Protein AF-A0A151K1H6-F1 (afdb_monomer_lite)

Sequence (62 aa):
ESIAAKWIEATGRKNWIPDESSAIYDIHFKSEDFNNNKTRIRLKPNTIPTQNLFKNLTVTGK

Foldseek 3Di:
DDLLVLQVQLQVDDPDDDDPPDDQDPVQFDPVQWDVDVPDTDGDPNDHGHRHSPPPPPPPDD

pLDDT: mean 79.38, std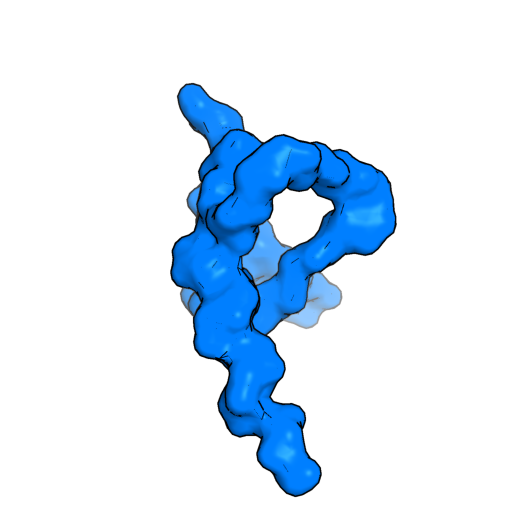 14.4, range [35.72, 90.75]

Radius of gyration: 12.97 Å; chains: 1; bounding box: 36×25×30 Å

Structure (mmCIF, N/CA/C/O backbone):
data_AF-A0A151K1H6-F1
#
_entry.id   AF-A0A151K1H6-F1
#
loop_
_atom_site.group_PDB
_atom_site.id
_atom_site.type_symbol
_atom_site.label_atom_id
_atom_site.label_alt_id
_atom_site.label_comp_id
_atom_site.label_asym_id
_atom_site.label_entity_id
_atom_site.label_seq_id
_atom_site.pdbx_PDB_ins_code
_atom_site.Cartn_x
_atom_site.Cartn_y
_atom_site.Cartn_z
_atom_site.occupancy
_atom_site.B_iso_or_equiv
_atom_site.auth_seq_id
_atom_site.auth_comp_id
_atom_site.auth_asym_id
_atom_site.auth_atom_id
_atom_site.pdbx_PDB_model_num
ATOM 1 N N . GLU A 1 1 ? 15.723 -1.283 1.145 1.00 65.62 1 GLU A N 1
ATOM 2 C CA . GLU A 1 1 ? 14.370 -1.439 0.563 1.00 65.62 1 GLU A CA 1
ATOM 3 C C . GLU A 1 1 ? 13.330 -0.530 1.201 1.00 65.62 1 GLU A C 1
ATOM 5 O O . GLU A 1 1 ? 13.130 -0.581 2.412 1.00 65.62 1 GLU A O 1
ATOM 10 N N . SER A 1 2 ? 12.675 0.307 0.391 1.00 85.38 2 SER A N 1
ATOM 11 C CA . SER A 1 2 ? 11.558 1.161 0.818 1.00 85.38 2 SER A CA 1
ATOM 12 C C . SER A 1 2 ? 10.238 0.377 0.839 1.00 85.38 2 SER A C 1
ATOM 14 O O . SER A 1 2 ? 10.091 -0.636 0.155 1.00 85.38 2 SER A O 1
ATOM 16 N N . ILE A 1 3 ? 9.244 0.850 1.600 1.00 87.69 3 ILE A N 1
ATOM 17 C CA . ILE A 1 3 ? 7.905 0.235 1.612 1.00 87.69 3 ILE A CA 1
ATOM 18 C C . ILE A 1 3 ? 7.246 0.284 0.223 1.00 87.69 3 ILE A C 1
ATOM 20 O O . ILE A 1 3 ? 6.593 -0.673 -0.181 1.00 87.69 3 ILE A O 1
ATOM 24 N N . ALA A 1 4 ? 7.508 1.346 -0.546 1.00 87.06 4 ALA A N 1
ATOM 25 C CA . ALA A 1 4 ? 7.017 1.507 -1.911 1.00 87.06 4 ALA A CA 1
ATOM 26 C C . ALA A 1 4 ? 7.543 0.408 -2.850 1.00 87.06 4 ALA A C 1
ATOM 28 O O . ALA A 1 4 ? 6.769 -0.154 -3.620 1.00 87.06 4 ALA A O 1
ATOM 29 N N . ALA A 1 5 ? 8.825 0.037 -2.740 1.00 87.38 5 ALA A N 1
ATOM 30 C CA . ALA A 1 5 ? 9.393 -1.055 -3.533 1.00 87.38 5 ALA A CA 1
ATOM 31 C C . ALA A 1 5 ? 8.698 -2.393 -3.230 1.00 87.38 5 ALA A C 1
ATOM 33 O O . ALA A 1 5 ? 8.343 -3.131 -4.147 1.00 87.38 5 ALA A O 1
ATOM 34 N N . LYS A 1 6 ? 8.405 -2.661 -1.949 1.00 88.69 6 LYS A N 1
ATOM 35 C CA . LYS A 1 6 ? 7.669 -3.864 -1.524 1.00 88.69 6 LYS A CA 1
ATOM 36 C C . LYS A 1 6 ? 6.230 -3.890 -2.038 1.00 88.69 6 LYS A C 1
ATOM 38 O O . LYS A 1 6 ? 5.724 -4.954 -2.377 1.00 88.69 6 LYS A O 1
ATOM 43 N N . TRP A 1 7 ? 5.566 -2.737 -2.111 1.00 89.19 7 TRP A N 1
ATOM 44 C CA . TRP A 1 7 ? 4.220 -2.632 -2.683 1.00 89.19 7 TRP A CA 1
ATOM 45 C C 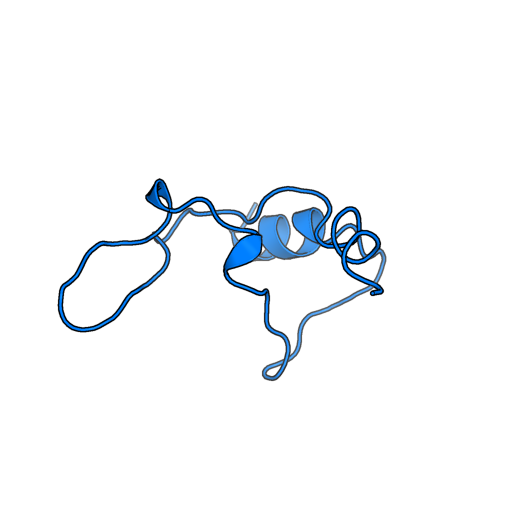. TRP A 1 7 ? 4.213 -2.938 -4.180 1.00 89.19 7 TRP A C 1
ATOM 47 O O . TRP A 1 7 ? 3.357 -3.690 -4.642 1.00 89.19 7 TRP A O 1
ATOM 57 N N . ILE A 1 8 ? 5.186 -2.404 -4.922 1.00 88.62 8 ILE A N 1
ATOM 58 C CA . ILE A 1 8 ? 5.349 -2.687 -6.353 1.00 88.62 8 ILE A CA 1
ATOM 59 C C . ILE A 1 8 ? 5.625 -4.180 -6.559 1.00 88.62 8 ILE A C 1
ATOM 61 O O . ILE A 1 8 ? 4.947 -4.818 -7.365 1.00 88.62 8 ILE A O 1
ATOM 65 N N . GLU A 1 9 ? 6.538 -4.765 -5.782 1.00 88.38 9 GLU A N 1
ATOM 66 C CA . GLU A 1 9 ? 6.843 -6.199 -5.832 1.00 88.38 9 GLU A CA 1
ATOM 67 C C . GLU A 1 9 ? 5.609 -7.065 -5.533 1.00 88.38 9 GLU A C 1
ATOM 69 O O . GLU A 1 9 ? 5.330 -8.019 -6.261 1.00 88.38 9 GLU A O 1
ATOM 74 N N . ALA A 1 10 ? 4.812 -6.701 -4.523 1.00 87.31 10 ALA A N 1
ATOM 75 C CA . ALA A 1 10 ? 3.600 -7.428 -4.148 1.00 87.31 10 ALA A CA 1
ATOM 76 C C . ALA A 1 10 ? 2.538 -7.458 -5.261 1.00 87.31 10 ALA A C 1
ATOM 78 O O . ALA A 1 10 ? 1.735 -8.396 -5.324 1.00 87.31 10 ALA A O 1
ATOM 79 N N . THR A 1 11 ? 2.553 -6.481 -6.174 1.00 85.88 11 THR A N 1
ATOM 80 C CA . THR A 1 11 ? 1.683 -6.503 -7.358 1.00 85.88 11 THR A CA 1
ATOM 81 C C . THR A 1 11 ? 2.074 -7.590 -8.360 1.00 85.88 11 THR A C 1
ATOM 83 O O . THR A 1 11 ? 1.243 -7.994 -9.168 1.00 85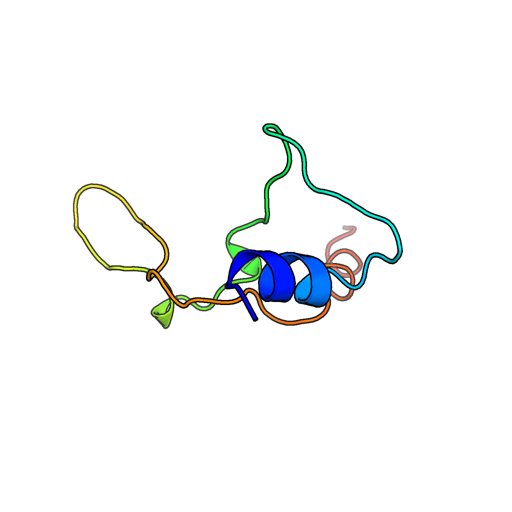.88 11 THR A O 1
ATOM 86 N N . GLY A 1 12 ? 3.323 -8.067 -8.340 1.00 85.31 12 GLY A N 1
ATOM 87 C CA . GLY A 1 12 ? 3.848 -9.025 -9.315 1.00 85.31 12 GLY A CA 1
ATOM 88 C C . GLY A 1 12 ? 3.951 -8.478 -10.745 1.00 85.31 12 GLY A C 1
ATOM 89 O O . GLY A 1 12 ? 4.250 -9.233 -11.673 1.00 85.31 12 GLY A O 1
ATOM 90 N N . ARG A 1 13 ? 3.704 -7.178 -10.958 1.00 83.06 13 ARG A N 1
ATOM 91 C CA . ARG A 1 13 ? 3.779 -6.545 -12.276 1.00 83.06 13 ARG A CA 1
ATOM 92 C C . ARG A 1 13 ? 5.224 -6.187 -12.602 1.00 83.06 13 ARG A C 1
ATOM 94 O O . ARG A 1 13 ? 5.813 -5.298 -11.994 1.00 83.06 13 ARG A O 1
ATOM 101 N N . LYS A 1 14 ? 5.790 -6.856 -13.606 1.00 78.38 14 LYS A N 1
ATOM 102 C CA . LYS A 1 14 ? 7.089 -6.476 -14.173 1.00 78.38 14 LYS A CA 1
ATOM 103 C C . LYS A 1 14 ? 6.921 -5.179 -14.974 1.00 78.38 14 LYS A C 1
ATOM 105 O O . LYS A 1 14 ? 5.989 -5.078 -15.765 1.00 78.38 14 LYS A O 1
ATOM 110 N N . ASN A 1 15 ? 7.822 -4.215 -14.776 1.00 81.50 15 ASN A N 1
ATOM 111 C CA . ASN A 1 15 ? 7.864 -2.920 -15.478 1.00 81.50 15 ASN A CA 1
ATOM 112 C C . ASN A 1 15 ? 6.661 -1.989 -15.241 1.00 81.50 15 ASN A C 1
ATOM 114 O O . ASN A 1 15 ? 6.385 -1.121 -16.065 1.00 81.50 15 ASN A O 1
ATOM 118 N N . TRP A 1 16 ? 5.941 -2.149 -14.130 1.00 84.62 16 TRP A N 1
ATOM 119 C CA . TRP A 1 16 ? 4.868 -1.231 -13.756 1.00 84.62 16 TRP A CA 1
ATOM 120 C C . TRP A 1 16 ? 5.346 -0.242 -12.694 1.00 84.62 16 TRP A C 1
ATOM 122 O O . TRP A 1 16 ? 5.935 -0.639 -11.689 1.00 84.62 16 TRP A O 1
ATOM 132 N N . ILE A 1 17 ? 5.066 1.040 -12.921 1.00 87.56 17 ILE A N 1
ATOM 133 C CA . ILE A 1 17 ? 5.327 2.129 -11.981 1.00 87.56 17 ILE A CA 1
ATOM 134 C C . ILE A 1 17 ? 3.963 2.734 -11.631 1.00 87.56 17 ILE A C 1
ATOM 136 O O . ILE A 1 17 ? 3.238 3.107 -12.556 1.00 87.56 17 ILE A O 1
ATOM 140 N N . PRO A 1 18 ? 3.582 2.794 -10.344 1.00 87.50 18 PRO A N 1
ATOM 141 C CA . PRO A 1 18 ? 2.332 3.417 -9.943 1.00 87.50 18 PRO A CA 1
ATOM 142 C C . PRO A 1 18 ? 2.383 4.924 -10.196 1.00 87.50 18 PRO A C 1
ATOM 144 O O . PRO A 1 18 ? 3.397 5.576 -9.946 1.00 87.50 18 PRO A O 1
ATOM 147 N N . ASP A 1 19 ? 1.269 5.469 -10.658 1.00 89.19 19 ASP A N 1
ATOM 148 C CA . ASP A 1 19 ? 1.012 6.903 -10.746 1.00 89.19 19 ASP A CA 1
ATOM 149 C C . ASP A 1 19 ? 0.104 7.370 -9.590 1.00 89.19 19 ASP A C 1
ATOM 151 O O . ASP A 1 19 ? -0.281 6.584 -8.724 1.00 89.19 19 ASP A O 1
ATOM 155 N N . GLU A 1 20 ? -0.261 8.650 -9.563 1.00 89.44 20 GLU A N 1
ATOM 156 C CA . GLU A 1 20 ? -1.119 9.223 -8.513 1.00 89.44 20 GLU A CA 1
ATOM 157 C C . GLU A 1 20 ? -2.530 8.614 -8.448 1.00 89.44 20 GLU A C 1
ATOM 159 O O . GLU A 1 20 ? -3.152 8.617 -7.385 1.00 89.44 20 GLU A O 1
ATOM 164 N N . SER A 1 21 ? -3.027 8.061 -9.558 1.00 89.19 21 SER A N 1
ATOM 165 C CA . SER A 1 21 ? -4.325 7.383 -9.633 1.00 89.19 21 SER A CA 1
ATOM 166 C C . SER A 1 21 ? -4.251 5.888 -9.307 1.00 89.19 21 SER A C 1
ATOM 168 O O . SER A 1 21 ? -5.281 5.230 -9.137 1.00 89.19 21 SER A O 1
ATOM 170 N N . SER A 1 22 ? -3.042 5.336 -9.185 1.00 87.94 22 SER A N 1
ATOM 171 C CA . SER A 1 22 ? -2.839 3.925 -8.878 1.00 87.94 22 SER A CA 1
ATOM 172 C C . SER A 1 22 ? -3.231 3.612 -7.432 1.00 87.94 22 SER A C 1
ATOM 174 O O . SER A 1 22 ? -2.657 4.135 -6.479 1.00 87.94 22 SER A O 1
ATOM 176 N N . ALA A 1 23 ? -4.178 2.689 -7.260 1.00 88.81 23 ALA A N 1
ATOM 177 C CA . ALA A 1 23 ? -4.664 2.249 -5.956 1.00 88.81 23 ALA A CA 1
ATOM 178 C C . ALA A 1 23 ? -4.625 0.719 -5.819 1.00 88.81 23 ALA A C 1
ATOM 180 O O . ALA A 1 23 ? -4.701 -0.019 -6.802 1.00 88.81 23 ALA A O 1
ATOM 181 N N . ILE A 1 24 ? -4.530 0.243 -4.575 1.00 88.00 24 ILE A N 1
ATOM 182 C CA . ILE A 1 24 ? -4.666 -1.170 -4.208 1.00 88.00 24 ILE A CA 1
ATOM 183 C C . ILE A 1 24 ? -5.928 -1.301 -3.362 1.00 88.00 24 ILE A C 1
ATOM 185 O O . ILE A 1 24 ? -6.099 -0.558 -2.396 1.00 88.00 24 ILE A O 1
ATOM 189 N N . TYR A 1 25 ? -6.798 -2.244 -3.721 1.00 86.56 25 TYR A N 1
ATOM 190 C CA . TYR A 1 25 ? -8.012 -2.513 -2.957 1.00 86.56 25 TYR A CA 1
ATOM 191 C C . TYR A 1 25 ? -7.693 -3.021 -1.545 1.00 86.56 25 TYR A C 1
ATOM 193 O O . TYR A 1 25 ? -6.732 -3.760 -1.320 1.00 86.56 25 TYR A O 1
ATOM 201 N N . ASP A 1 26 ? -8.539 -2.647 -0.594 1.00 87.00 26 ASP A N 1
ATOM 202 C CA . ASP A 1 26 ? -8.463 -3.015 0.819 1.00 87.00 26 ASP A CA 1
ATOM 203 C C . ASP A 1 26 ? -8.498 -4.533 1.056 1.00 87.00 26 ASP A C 1
ATOM 205 O O . ASP A 1 26 ? -7.844 -5.011 1.979 1.00 87.00 26 ASP A O 1
ATOM 209 N N . ILE A 1 27 ? -9.154 -5.299 0.174 1.00 86.50 27 ILE A N 1
ATOM 210 C CA . ILE A 1 27 ? -9.208 -6.776 0.203 1.00 86.50 27 ILE A CA 1
ATOM 211 C C . ILE A 1 27 ? -7.831 -7.458 0.199 1.00 86.50 27 ILE A C 1
ATOM 213 O O . ILE A 1 27 ? -7.716 -8.643 0.510 1.00 86.50 27 ILE A O 1
ATOM 217 N N . HIS A 1 28 ? -6.784 -6.737 -0.203 1.00 88.06 28 HIS A N 1
ATOM 218 C CA . HIS A 1 28 ? -5.422 -7.257 -0.263 1.00 88.06 28 HIS A CA 1
ATOM 219 C C . HIS A 1 28 ? -4.637 -7.056 1.036 1.00 88.06 28 HIS A C 1
ATOM 221 O O . HIS A 1 28 ? -3.492 -7.507 1.141 1.00 88.06 28 HIS A O 1
ATOM 227 N N . PHE A 1 29 ? -5.251 -6.418 2.027 1.00 87.62 29 PHE A N 1
ATOM 228 C CA . PHE A 1 29 ? -4.707 -6.197 3.356 1.00 87.62 29 PHE A CA 1
ATOM 229 C C . PHE A 1 29 ? -5.530 -6.975 4.379 1.00 87.62 29 PHE A C 1
ATOM 231 O O . PHE A 1 29 ? -6.736 -7.173 4.217 1.00 87.62 29 PHE A O 1
ATOM 238 N N . LYS A 1 30 ? -4.891 -7.425 5.457 1.00 87.69 30 LYS A N 1
ATOM 239 C CA . LYS A 1 30 ? -5.617 -8.064 6.553 1.00 87.69 30 LYS A CA 1
ATOM 240 C C . LYS A 1 30 ? -6.281 -6.994 7.407 1.00 87.69 30 LYS A C 1
ATOM 242 O O . LYS A 1 30 ? -5.769 -5.888 7.539 1.00 87.69 30 LYS A O 1
ATOM 247 N N . SER A 1 31 ? -7.371 -7.332 8.088 1.00 86.31 31 SER A N 1
ATOM 248 C CA . SER A 1 31 ? -8.036 -6.394 9.005 1.00 86.31 31 SER A CA 1
ATOM 249 C C . SER A 1 31 ? -7.102 -5.881 10.115 1.00 86.31 31 SER A C 1
ATOM 251 O O . SER A 1 31 ? -7.229 -4.740 10.547 1.00 86.31 31 SER A O 1
ATOM 253 N N . GLU A 1 32 ? -6.126 -6.691 10.540 1.00 88.81 32 GLU A N 1
ATOM 254 C CA . GLU A 1 32 ? -5.100 -6.313 11.524 1.00 88.81 32 GLU A CA 1
ATOM 255 C C . GLU A 1 32 ? -4.085 -5.286 11.002 1.00 88.81 32 GLU A C 1
ATOM 257 O O . GLU A 1 32 ? -3.416 -4.630 11.802 1.00 88.81 32 GLU A O 1
ATOM 262 N N . ASP A 1 33 ? -3.958 -5.125 9.685 1.00 89.62 33 ASP A N 1
ATOM 263 C CA . ASP A 1 33 ? -3.035 -4.172 9.070 1.00 89.62 33 ASP A CA 1
ATOM 264 C C . ASP A 1 33 ? -3.551 -2.731 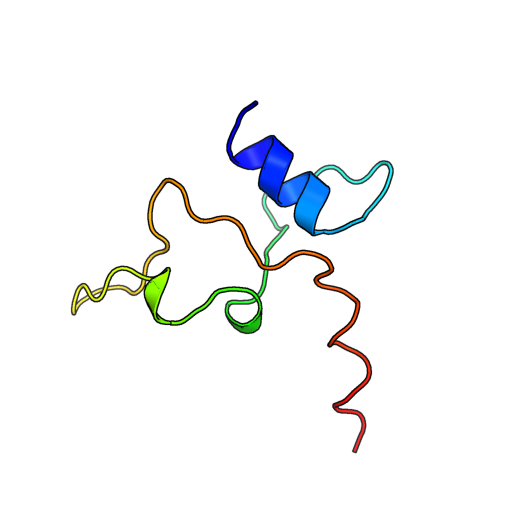9.126 1.00 89.62 33 ASP A C 1
ATOM 266 O O . ASP A 1 33 ? -2.795 -1.773 8.931 1.00 89.62 33 ASP A O 1
ATOM 270 N N . PHE A 1 34 ? -4.836 -2.566 9.423 1.00 89.44 34 PHE A N 1
ATOM 271 C CA . PHE A 1 34 ? -5.462 -1.270 9.574 1.00 89.44 34 PHE A CA 1
ATOM 272 C C . PHE A 1 34 ? -5.371 -0.774 11.021 1.00 89.44 34 PHE A C 1
ATOM 274 O O . PHE A 1 34 ? -5.467 -1.517 11.998 1.00 89.44 34 PHE A O 1
ATOM 281 N N . ASN A 1 35 ? -5.187 0.532 11.167 1.00 88.25 35 ASN A N 1
ATOM 282 C CA . ASN A 1 35 ? -5.362 1.236 12.422 1.00 88.25 35 ASN A CA 1
ATOM 283 C C . ASN A 1 35 ? -6.858 1.459 12.661 1.00 88.25 35 ASN A C 1
ATOM 285 O O . ASN A 1 35 ? -7.513 2.170 11.897 1.00 88.25 35 ASN A O 1
ATOM 289 N N . ASN A 1 36 ? -7.369 0.920 13.769 1.00 71.44 36 ASN A N 1
ATOM 290 C CA . ASN A 1 36 ? -8.761 1.066 14.210 1.00 71.44 36 ASN A CA 1
ATOM 291 C C . ASN A 1 36 ? -9.040 2.438 14.848 1.00 71.44 36 ASN A C 1
ATOM 293 O O . ASN A 1 36 ? -9.637 2.533 15.922 1.00 71.44 36 ASN A O 1
ATOM 297 N N . ASN A 1 37 ? -8.597 3.524 14.211 1.00 75.25 37 ASN A N 1
ATOM 298 C CA . ASN A 1 37 ? -9.001 4.852 14.652 1.00 75.25 37 ASN A CA 1
ATOM 299 C C . ASN A 1 37 ? -10.452 5.104 14.214 1.00 75.25 37 ASN A C 1
ATOM 301 O O . ASN A 1 37 ? -10.789 4.944 13.042 1.00 75.25 37 ASN A O 1
ATOM 305 N N . LYS A 1 38 ? -11.309 5.511 15.156 1.00 69.12 38 LYS A N 1
ATOM 306 C CA . LYS A 1 38 ? -12.769 5.614 14.974 1.00 69.12 38 LYS A CA 1
ATOM 307 C C . LYS A 1 38 ? -13.199 6.583 13.865 1.00 69.12 38 LYS A C 1
ATOM 309 O O . LYS A 1 38 ? -14.339 6.525 13.426 1.00 69.12 38 LYS A O 1
ATOM 314 N N . THR A 1 39 ? -12.316 7.482 13.431 1.00 80.31 39 THR A N 1
ATOM 315 C CA . THR A 1 39 ? -12.634 8.532 12.453 1.00 80.31 39 THR A CA 1
ATOM 316 C C . THR A 1 39 ? -12.235 8.188 11.022 1.00 80.31 39 THR A C 1
ATOM 318 O O . THR A 1 39 ? -12.917 8.616 10.094 1.00 80.31 39 THR A O 1
ATOM 321 N N . ARG A 1 40 ? -11.136 7.448 10.815 1.00 80.44 40 ARG A N 1
ATOM 322 C CA . ARG A 1 40 ? -10.666 7.010 9.491 1.00 80.44 40 ARG A CA 1
ATOM 323 C C . ARG A 1 40 ? -9.870 5.718 9.606 1.00 80.44 40 ARG A C 1
ATOM 325 O O . ARG A 1 40 ? -8.882 5.665 10.339 1.00 80.44 40 ARG A O 1
ATOM 332 N N . ILE A 1 41 ? -10.245 4.737 8.793 1.00 85.81 41 ILE A N 1
ATOM 333 C CA . ILE A 1 41 ? -9.480 3.508 8.595 1.00 85.81 41 ILE A CA 1
ATOM 334 C C . ILE A 1 41 ? -8.231 3.864 7.777 1.00 85.81 41 ILE A C 1
ATOM 336 O O . ILE A 1 41 ? -8.327 4.470 6.710 1.00 85.81 41 ILE A O 1
ATOM 340 N N . ARG A 1 42 ? -7.046 3.550 8.305 1.00 89.38 42 ARG A N 1
ATOM 341 C CA . ARG A 1 42 ? -5.753 3.801 7.646 1.00 89.38 42 ARG A CA 1
ATOM 342 C C . ARG A 1 42 ? -4.863 2.582 7.786 1.00 89.38 42 ARG A C 1
ATOM 344 O O . ARG A 1 42 ? -4.889 1.947 8.832 1.00 89.38 42 ARG A O 1
ATOM 351 N N . LEU A 1 43 ? -4.032 2.308 6.790 1.00 90.38 43 LEU A N 1
ATOM 352 C CA . LEU A 1 43 ? -2.996 1.283 6.906 1.00 90.38 43 LEU A CA 1
ATOM 353 C C . LE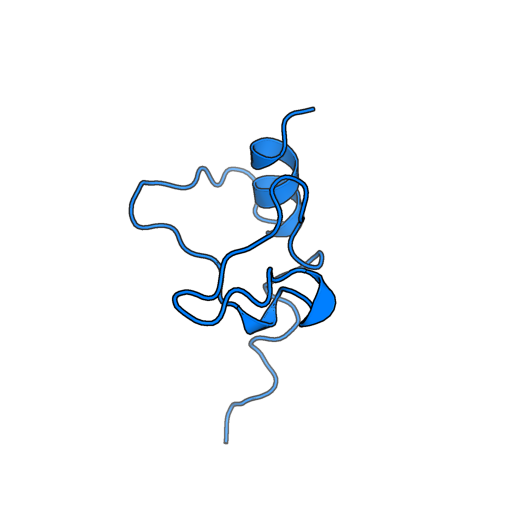U A 1 43 ? -1.928 1.701 7.922 1.00 90.38 43 LEU A C 1
ATOM 355 O O . LEU A 1 43 ? -1.659 2.892 8.121 1.00 90.38 43 LEU A O 1
ATOM 359 N N . LYS A 1 44 ? -1.309 0.715 8.568 1.00 90.75 44 LYS A N 1
ATOM 360 C CA . LYS A 1 44 ? -0.118 0.937 9.388 1.00 90.75 44 LYS A CA 1
ATOM 361 C C . LYS A 1 44 ? 1.077 1.302 8.488 1.00 90.75 44 LYS A C 1
ATOM 363 O O . LYS A 1 44 ? 1.160 0.846 7.349 1.00 90.75 44 LYS A O 1
ATOM 368 N N . PRO A 1 45 ? 2.039 2.100 8.988 1.00 85.81 45 PRO A N 1
ATOM 369 C CA . PRO A 1 45 ? 3.124 2.666 8.174 1.00 85.81 45 PRO A CA 1
ATOM 370 C C . PRO A 1 45 ? 4.072 1.639 7.527 1.00 85.81 45 PRO A C 1
ATOM 372 O O . PRO A 1 45 ? 4.767 1.982 6.579 1.00 85.81 45 PRO A O 1
ATOM 375 N N . ASN A 1 46 ? 4.093 0.391 8.005 1.00 87.69 46 ASN A N 1
ATOM 376 C CA . ASN A 1 46 ? 4.967 -0.673 7.495 1.00 87.69 46 ASN A CA 1
ATOM 377 C C . ASN A 1 46 ? 4.192 -1.855 6.897 1.00 87.69 46 ASN A C 1
ATOM 379 O O . ASN A 1 46 ? 4.754 -2.937 6.723 1.00 87.69 46 ASN A O 1
ATOM 383 N N . THR A 1 47 ? 2.905 -1.669 6.610 1.00 90.50 47 THR A N 1
ATOM 384 C CA . THR A 1 47 ? 2.082 -2.717 6.014 1.00 90.50 47 THR A CA 1
ATOM 385 C C . THR A 1 47 ? 2.452 -2.908 4.551 1.00 90.50 47 THR A C 1
ATOM 387 O O . THR A 1 47 ? 2.597 -1.944 3.798 1.00 90.50 47 THR A O 1
ATOM 390 N N . ILE A 1 48 ? 2.546 -4.169 4.143 1.00 90.44 48 ILE A N 1
ATOM 391 C CA . ILE A 1 48 ? 2.656 -4.580 2.747 1.00 90.44 48 ILE A CA 1
ATOM 392 C C . ILE A 1 48 ? 1.387 -5.344 2.356 1.00 90.44 48 ILE A C 1
ATOM 394 O O . ILE A 1 48 ? 0.894 -6.131 3.165 1.00 90.44 48 ILE A O 1
ATOM 398 N N . PRO A 1 49 ? 0.837 -5.125 1.153 1.00 88.00 49 PRO A N 1
ATOM 399 C CA . PRO A 1 49 ? -0.277 -5.925 0.671 1.00 88.00 49 PRO A CA 1
ATOM 400 C C . PRO A 1 49 ? 0.155 -7.381 0.480 1.00 88.00 49 PRO A C 1
ATOM 402 O O . PRO A 1 49 ? 1.329 -7.685 0.249 1.00 88.00 49 PRO A O 1
ATOM 405 N N . THR A 1 50 ? -0.812 -8.288 0.554 1.00 82.94 50 THR A N 1
ATOM 406 C CA . THR A 1 50 ? -0.579 -9.716 0.329 1.00 82.94 50 THR A CA 1
ATOM 407 C C . THR A 1 50 ? -0.059 -9.928 -1.097 1.00 82.94 50 THR A C 1
ATOM 409 O O . THR A 1 50 ? -0.626 -9.402 -2.056 1.00 82.94 50 THR A O 1
ATOM 412 N N . GLN A 1 51 ? 1.033 -10.683 -1.247 1.00 66.88 51 GLN A N 1
ATOM 413 C CA . GLN A 1 51 ? 1.668 -10.932 -2.545 1.00 66.88 51 GLN A CA 1
ATOM 414 C C . GLN A 1 51 ? 0.692 -11.580 -3.545 1.00 66.88 51 GLN A C 1
ATOM 416 O O . GLN A 1 51 ? -0.021 -12.523 -3.203 1.00 66.88 51 GLN A O 1
ATOM 421 N N . ASN A 1 52 ? 0.736 -11.123 -4.803 1.00 61.72 52 ASN A N 1
ATOM 422 C CA . ASN A 1 52 ? -0.133 -11.511 -5.925 1.00 61.72 52 ASN A CA 1
ATOM 423 C C . ASN A 1 52 ? -1.574 -10.987 -5.844 1.00 61.72 52 ASN A C 1
ATOM 425 O O . ASN A 1 52 ? -2.532 -11.764 -5.859 1.00 61.72 52 ASN A O 1
ATOM 429 N N . LEU A 1 53 ? -1.722 -9.661 -5.906 1.00 66.44 53 LEU A N 1
ATOM 430 C CA . LEU A 1 53 ? -3.013 -8.970 -6.061 1.00 66.44 53 LEU A CA 1
ATOM 431 C C . LEU A 1 53 ? -3.904 -9.577 -7.173 1.00 66.44 53 LEU A C 1
ATOM 433 O O . LEU A 1 53 ? -5.125 -9.599 -7.055 1.00 66.44 53 LEU A O 1
ATOM 437 N N . PHE A 1 54 ? -3.303 -10.133 -8.231 1.00 62.69 54 PHE A N 1
ATOM 438 C CA . PHE A 1 54 ? -4.012 -10.662 -9.405 1.00 62.69 54 PHE A CA 1
ATOM 439 C C . PHE A 1 54 ? -4.448 -12.130 -9.314 1.00 62.69 54 PHE A C 1
ATOM 441 O O . PHE A 1 54 ? -5.156 -12.587 -10.206 1.00 62.69 54 PHE A O 1
ATOM 448 N N . LYS A 1 55 ? -4.082 -12.884 -8.265 1.00 55.38 55 LYS A N 1
ATOM 449 C CA . LYS A 1 55 ? -4.543 -14.282 -8.129 1.00 55.38 55 LYS A CA 1
ATOM 450 C C . LYS A 1 55 ? -6.003 -14.405 -7.677 1.00 55.38 55 LYS A C 1
ATOM 452 O O . LYS A 1 55 ? -6.607 -15.441 -7.921 1.00 55.38 55 LYS A O 1
ATOM 457 N N . ASN A 1 56 ? -6.575 -13.354 -7.082 1.00 49.66 56 ASN A N 1
ATOM 458 C CA . ASN A 1 56 ? -7.907 -13.410 -6.465 1.00 49.66 56 ASN A CA 1
ATOM 459 C C . ASN A 1 56 ? -9.001 -12.658 -7.245 1.00 49.66 56 ASN A C 1
ATOM 461 O O . ASN A 1 56 ? -10.153 -12.668 -6.824 1.00 49.66 56 ASN A O 1
ATOM 465 N N . LEU A 1 57 ? -8.681 -12.034 -8.387 1.00 51.91 57 LEU A N 1
ATOM 466 C CA . LEU A 1 57 ? -9.675 -11.345 -9.227 1.00 51.91 57 LEU A CA 1
ATOM 467 C C . LEU A 1 57 ? -10.447 -12.292 -10.170 1.00 51.91 57 LEU A C 1
ATOM 469 O O . LEU A 1 57 ? -11.336 -11.843 -10.885 1.00 51.91 57 LEU A O 1
ATOM 473 N N . THR A 1 58 ? -10.145 -13.595 -10.175 1.00 45.69 58 THR A N 1
ATOM 474 C CA . THR A 1 58 ? -10.796 -14.589 -11.050 1.00 45.69 58 THR A CA 1
ATOM 475 C C . THR A 1 58 ? -11.935 -15.381 -10.392 1.00 45.69 58 THR A C 1
ATOM 477 O O . THR A 1 58 ? -12.516 -16.230 -11.060 1.00 45.69 58 THR A O 1
ATOM 480 N N . VAL A 1 59 ? -12.302 -15.127 -9.124 1.00 49.47 59 VAL A N 1
ATOM 481 C CA . VAL A 1 59 ? -13.306 -15.948 -8.393 1.00 49.47 59 VAL A CA 1
ATOM 482 C C . VAL A 1 59 ? -14.634 -15.221 -8.114 1.00 49.47 59 VAL A C 1
ATOM 484 O O . VAL A 1 59 ? -15.479 -15.713 -7.375 1.00 49.47 59 VAL A O 1
ATOM 487 N N . THR A 1 60 ? -14.906 -14.091 -8.767 1.00 46.84 60 THR A N 1
ATOM 488 C CA . THR A 1 60 ? -16.231 -13.445 -8.667 1.00 46.84 60 THR A CA 1
ATOM 489 C C . THR A 1 60 ? -16.755 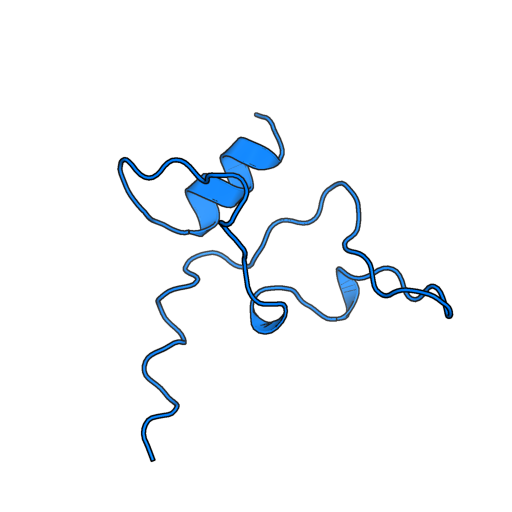-12.998 -10.029 1.00 46.84 60 THR A C 1
ATOM 491 O O . THR A 1 60 ? -17.119 -11.847 -10.239 1.00 46.84 60 THR A O 1
ATOM 494 N N . GLY A 1 61 ? -16.800 -13.942 -10.972 1.00 43.44 61 GLY A N 1
ATOM 495 C CA . GLY A 1 61 ? -17.715 -13.895 -12.112 1.00 43.44 61 GLY A CA 1
ATOM 496 C C . GLY A 1 61 ? -18.920 -14.773 -11.791 1.00 43.44 61 GLY A C 1
ATOM 497 O O . GLY A 1 61 ? -18.775 -15.990 -11.699 1.00 43.44 61 GLY A O 1
ATOM 498 N N . LYS A 1 62 ? -20.059 -14.137 -11.525 1.00 35.72 62 LYS A N 1
ATOM 499 C CA . LYS A 1 62 ? -21.366 -14.777 -11.356 1.00 35.72 62 LYS A CA 1
ATOM 500 C C . LYS A 1 62 ? -21.943 -15.157 -12.717 1.00 35.72 62 LYS A C 1
ATOM 502 O O . LYS A 1 62 ? -21.669 -14.398 -13.673 1.00 35.72 62 LYS A O 1
#

InterPro domains:
  IPR006612 THAP-type zinc finger [PF05485] (4-51)
  IPR006612 THAP-type zinc finger [PS50950] (1-52)

Secondary structure (DSSP, 8-state):
--HHHHHHHHHT-TT----TT----GGGS-GGGEE--TT--EE-TT--PPS-GGGSTTS---

Organism: NCBI:txid456900